Protein AF-A0A2D5A8H9-F1 (afdb_monomer_lite)

Foldseek 3Di:
DDDDDDDDPDDPDPPPPPPVPPPVVAAEFEADCDDTPHPAPQVVLVPDDPPHEYEYDDDDHDDPDHDNVPGHYHYHD

Secondary structure (DSSP, 8-state):
--------------------------EEEEE-SSSSSBSSHHHHHHHSPSSEEEEE-SS----S----TT--EEEE-

Sequence (77 aa):
MKRHLTSTLVTMAVLAAITADTTADFVTFTVCPSGCDFTTIQDAINNRIAPATIQVQAGTYNENEINTYGLPYTIVE

pLDDT: mean 81.97, std 18.92, range [39.28, 98.12]

Structure (mmCIF, N/CA/C/O backbone):
data_AF-A0A2D5A8H9-F1
#
_entry.id   AF-A0A2D5A8H9-F1
#
loop_
_atom_site.group_PDB
_atom_site.id
_atom_site.type_symbol
_atom_site.label_atom_id
_atom_site.label_alt_id
_atom_site.label_comp_id
_atom_site.label_asym_id
_atom_site.label_entity_id
_atom_site.label_seq_id
_atom_site.pdbx_PDB_ins_code
_atom_site.Cartn_x
_atom_site.Cartn_y
_atom_site.Cartn_z
_atom_site.occupancy
_atom_site.B_iso_or_equiv
_atom_site.auth_seq_id
_atom_site.auth_comp_id
_atom_site.auth_asym_id
_atom_site.auth_atom_id
_atom_site.pdbx_PDB_model_num
ATOM 1 N N . MET A 1 1 ? 71.957 -41.758 -5.829 1.00 39.28 1 MET A N 1
ATOM 2 C CA . MET A 1 1 ? 71.983 -40.326 -6.202 1.00 39.28 1 MET A CA 1
ATOM 3 C C . MET A 1 1 ? 70.644 -39.695 -5.839 1.00 39.28 1 MET A C 1
ATOM 5 O O . MET A 1 1 ? 69.639 -40.073 -6.422 1.00 39.28 1 MET A O 1
ATOM 9 N N . LYS A 1 2 ? 70.616 -38.804 -4.838 1.00 42.28 2 LYS A N 1
ATOM 10 C CA . LYS A 1 2 ? 69.464 -37.937 -4.540 1.00 42.28 2 LYS A CA 1
ATOM 11 C C . LYS A 1 2 ? 69.473 -36.770 -5.534 1.00 42.28 2 LYS A C 1
ATOM 13 O O . LYS A 1 2 ? 70.511 -36.131 -5.682 1.00 42.28 2 LYS A O 1
ATOM 18 N N . ARG A 1 3 ? 68.341 -36.478 -6.178 1.00 50.25 3 ARG A N 1
ATOM 19 C CA . ARG A 1 3 ? 68.114 -35.216 -6.898 1.00 50.25 3 ARG A CA 1
ATOM 20 C C . ARG A 1 3 ? 66.877 -34.563 -6.293 1.00 50.25 3 ARG A C 1
ATOM 22 O O . ARG A 1 3 ? 65.764 -35.028 -6.498 1.00 50.25 3 ARG A O 1
ATOM 29 N N . HIS A 1 4 ? 67.119 -33.542 -5.479 1.00 45.78 4 HIS A N 1
ATOM 30 C CA . HIS A 1 4 ? 66.107 -32.576 -5.071 1.00 45.78 4 HIS A CA 1
ATOM 31 C C . HIS A 1 4 ? 65.792 -31.626 -6.238 1.00 45.78 4 HIS A C 1
ATOM 33 O O . HIS A 1 4 ? 66.618 -31.495 -7.142 1.00 45.78 4 HIS A O 1
ATOM 39 N N . LEU A 1 5 ? 64.662 -30.914 -6.098 1.00 54.94 5 LEU A N 1
ATOM 40 C CA . LEU A 1 5 ? 64.220 -29.678 -6.774 1.00 54.94 5 LEU A CA 1
ATOM 41 C C . LEU A 1 5 ? 63.052 -29.868 -7.757 1.00 54.94 5 LEU A C 1
ATOM 43 O O . LEU A 1 5 ? 63.240 -30.248 -8.907 1.00 54.94 5 LEU A O 1
ATOM 47 N N . THR A 1 6 ? 61.841 -29.510 -7.320 1.00 49.44 6 THR A N 1
ATOM 48 C CA . THR A 1 6 ? 61.131 -28.312 -7.821 1.00 49.44 6 THR A CA 1
ATOM 49 C C . THR A 1 6 ? 59.882 -28.049 -6.973 1.00 49.44 6 THR A C 1
ATOM 51 O O . THR A 1 6 ? 58.991 -28.881 -6.849 1.00 49.44 6 THR A O 1
ATOM 54 N N . SER A 1 7 ? 59.871 -26.880 -6.332 1.00 55.72 7 SER A N 1
ATOM 55 C CA . SER A 1 7 ? 58.721 -26.287 -5.655 1.00 55.72 7 SER A CA 1
ATOM 56 C C . SER A 1 7 ? 57.711 -25.847 -6.710 1.00 55.72 7 SER A C 1
ATOM 58 O O . SER A 1 7 ? 58.066 -25.099 -7.619 1.00 55.72 7 SER A O 1
ATOM 60 N N . THR A 1 8 ? 56.466 -26.295 -6.609 1.00 55.47 8 THR A N 1
ATOM 61 C CA . THR A 1 8 ? 55.350 -25.673 -7.327 1.00 55.47 8 THR A CA 1
ATOM 62 C C . THR A 1 8 ? 54.202 -25.530 -6.340 1.00 55.47 8 THR A C 1
ATOM 64 O O . THR A 1 8 ? 53.375 -26.423 -6.178 1.00 55.47 8 THR A O 1
ATOM 67 N N . LEU A 1 9 ? 54.180 -24.394 -5.631 1.00 5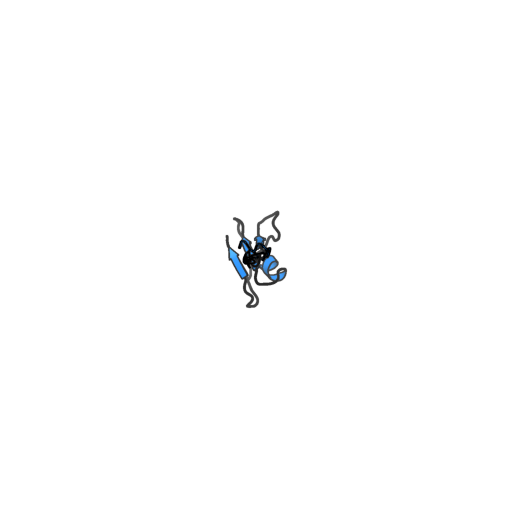4.12 9 LEU A N 1
ATOM 68 C CA . LEU A 1 9 ? 52.930 -23.863 -5.097 1.00 54.12 9 LEU A CA 1
ATOM 69 C C . LEU A 1 9 ? 52.009 -23.638 -6.299 1.00 54.12 9 LEU A C 1
ATOM 71 O O . LEU A 1 9 ? 52.151 -22.649 -7.012 1.00 54.12 9 LEU A O 1
ATOM 75 N N . VAL A 1 10 ? 51.088 -24.563 -6.540 1.00 53.59 10 VAL A N 1
ATOM 76 C CA . VAL A 1 10 ? 49.943 -24.313 -7.410 1.00 53.59 10 VAL A CA 1
ATOM 77 C C . VAL A 1 10 ? 48.743 -24.195 -6.492 1.00 53.59 10 VAL A C 1
ATOM 79 O O . VAL A 1 10 ? 48.176 -25.171 -6.010 1.00 53.59 10 VAL A O 1
ATOM 82 N N . THR A 1 11 ? 48.451 -22.935 -6.196 1.00 58.31 11 THR A N 1
ATOM 83 C CA . THR A 1 11 ? 47.214 -22.402 -5.640 1.00 58.31 11 THR A CA 1
ATOM 84 C C . THR A 1 11 ? 46.004 -23.129 -6.213 1.00 58.31 11 THR A C 1
ATOM 86 O O . THR A 1 11 ? 45.605 -22.873 -7.350 1.00 58.31 11 THR A O 1
ATOM 89 N N . MET A 1 12 ? 45.400 -24.023 -5.431 1.00 50.19 12 MET A N 1
ATOM 90 C CA . MET A 1 12 ? 44.083 -24.542 -5.764 1.00 50.19 12 ME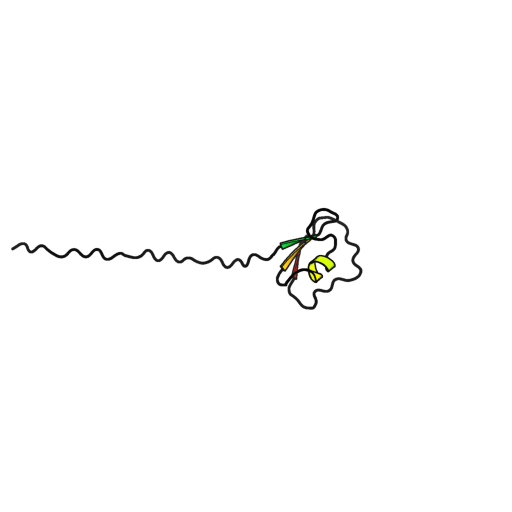T A CA 1
ATOM 91 C C . MET A 1 12 ? 43.069 -23.513 -5.270 1.00 50.19 12 MET A C 1
ATOM 93 O O . MET A 1 12 ? 42.752 -23.438 -4.084 1.00 50.19 12 MET A O 1
ATOM 97 N N . ALA A 1 13 ? 42.670 -22.636 -6.189 1.00 57.84 13 ALA A N 1
ATOM 98 C CA . ALA A 1 13 ? 41.626 -21.654 -5.978 1.00 57.84 13 ALA A CA 1
ATOM 99 C C . ALA A 1 13 ? 40.384 -22.360 -5.420 1.00 57.84 13 ALA A C 1
ATOM 101 O O . ALA A 1 13 ? 39.785 -23.203 -6.087 1.00 57.84 13 ALA A O 1
ATOM 102 N N . VAL A 1 14 ? 39.998 -22.011 -4.193 1.00 60.00 14 VAL A N 1
ATOM 103 C CA . VAL A 1 14 ? 38.641 -22.262 -3.719 1.00 60.00 14 VAL A CA 1
ATOM 104 C C . VAL A 1 14 ? 37.763 -21.332 -4.541 1.00 60.00 14 VAL A C 1
ATOM 106 O O . VAL A 1 14 ? 37.615 -20.154 -4.223 1.00 60.00 14 VAL A O 1
ATOM 109 N N . LEU A 1 15 ? 37.233 -21.842 -5.651 1.00 54.28 15 LEU A N 1
ATOM 110 C CA . LEU A 1 15 ? 36.143 -21.191 -6.355 1.00 54.28 15 LEU A CA 1
ATOM 111 C C . LEU A 1 15 ? 34.900 -21.392 -5.491 1.00 54.28 15 LEU A C 1
ATOM 113 O O . LEU A 1 15 ? 34.117 -22.316 -5.697 1.00 54.28 15 LEU A O 1
ATOM 117 N N . ALA A 1 16 ? 34.772 -20.560 -4.457 1.00 60.97 16 ALA A N 1
ATOM 118 C CA . ALA A 1 16 ? 33.508 -20.382 -3.778 1.00 60.97 16 ALA A CA 1
ATOM 119 C C . ALA A 1 16 ? 32.531 -19.892 -4.848 1.00 60.97 16 ALA A C 1
ATOM 121 O O . ALA A 1 16 ? 32.659 -18.775 -5.352 1.00 60.97 16 ALA A O 1
ATOM 122 N N . ALA A 1 17 ? 31.610 -20.763 -5.254 1.00 65.12 17 ALA A N 1
ATOM 123 C CA . ALA A 1 17 ? 30.458 -20.360 -6.028 1.00 65.12 17 ALA A CA 1
ATOM 124 C C . ALA A 1 17 ? 29.677 -19.371 -5.157 1.00 65.12 17 ALA A C 1
ATOM 126 O O . ALA A 1 17 ? 28.916 -19.760 -4.278 1.00 65.12 17 ALA A O 1
ATOM 127 N N . ILE A 1 18 ? 29.932 -18.082 -5.364 1.00 66.75 18 ILE A N 1
ATOM 128 C CA . ILE A 1 18 ? 29.030 -17.002 -4.985 1.00 66.75 18 ILE A CA 1
ATOM 129 C C . ILE A 1 18 ? 27.766 -17.214 -5.812 1.00 66.75 18 ILE A C 1
ATOM 131 O O . ILE A 1 18 ? 27.613 -16.680 -6.907 1.00 66.75 18 ILE A O 1
ATOM 135 N N . THR A 1 19 ? 26.875 -18.064 -5.313 1.00 62.41 19 THR A N 1
ATOM 136 C CA . THR A 1 19 ? 25.472 -18.000 -5.686 1.00 62.41 19 THR A CA 1
ATOM 137 C C . THR A 1 19 ? 24.993 -16.657 -5.160 1.00 62.41 19 THR A C 1
ATOM 139 O O . THR A 1 19 ? 24.736 -16.512 -3.967 1.00 62.41 19 THR A O 1
ATOM 142 N N . ALA A 1 20 ? 24.992 -15.642 -6.025 1.00 63.06 20 ALA A N 1
ATOM 143 C CA . ALA A 1 20 ? 24.220 -14.443 -5.767 1.00 63.06 20 ALA A CA 1
ATOM 144 C C . ALA A 1 20 ? 22.785 -14.926 -5.567 1.00 63.06 20 ALA A C 1
ATOM 146 O O . ALA A 1 20 ? 22.185 -15.472 -6.494 1.00 63.06 20 ALA A O 1
ATOM 147 N N . ASP A 1 21 ? 22.297 -14.830 -4.335 1.00 59.78 21 ASP A N 1
ATOM 148 C CA . ASP A 1 21 ? 20.905 -15.094 -4.039 1.00 59.78 21 ASP A CA 1
ATOM 149 C C . ASP A 1 21 ? 20.122 -13.987 -4.745 1.00 59.78 21 ASP A C 1
ATOM 151 O O . ASP A 1 21 ? 20.100 -12.839 -4.307 1.00 59.78 21 ASP A O 1
ATOM 155 N N . THR A 1 22 ? 19.590 -14.281 -5.931 1.00 59.34 22 THR A N 1
ATOM 156 C CA . THR A 1 22 ? 18.716 -13.356 -6.649 1.00 59.34 22 THR A CA 1
ATOM 157 C C . THR A 1 22 ? 17.318 -13.430 -6.049 1.00 59.34 22 THR A C 1
ATOM 159 O O . THR A 1 22 ? 16.335 -13.522 -6.790 1.00 59.34 22 THR A O 1
ATOM 162 N N . THR A 1 23 ? 17.196 -13.388 -4.719 1.00 59.41 23 THR A N 1
ATOM 163 C CA . THR A 1 23 ? 15.988 -12.837 -4.121 1.00 59.41 23 THR A CA 1
ATOM 164 C C . THR A 1 23 ? 15.947 -11.397 -4.597 1.00 59.41 23 THR A C 1
ATOM 166 O O . THR A 1 23 ? 16.582 -10.513 -4.031 1.00 59.41 23 THR A O 1
ATOM 169 N N . ALA A 1 24 ? 15.281 -11.175 -5.730 1.00 60.25 24 ALA A N 1
ATOM 170 C CA . ALA A 1 24 ? 14.814 -9.855 -6.080 1.00 60.25 24 ALA A CA 1
ATOM 171 C C . ALA A 1 24 ? 14.021 -9.404 -4.858 1.00 60.25 24 ALA A C 1
ATOM 173 O O . ALA A 1 24 ? 12.976 -9.989 -4.570 1.00 60.25 24 ALA A O 1
ATOM 174 N N . ASP A 1 25 ? 14.587 -8.470 -4.093 1.00 59.31 25 ASP A N 1
ATOM 175 C CA . ASP A 1 25 ? 13.926 -7.881 -2.943 1.00 59.31 25 ASP A CA 1
ATOM 176 C C . ASP A 1 25 ? 12.636 -7.265 -3.474 1.00 59.31 25 ASP A C 1
ATOM 178 O O . ASP A 1 25 ? 12.631 -6.194 -4.085 1.00 59.31 25 ASP A O 1
ATOM 182 N N . PHE A 1 26 ? 11.540 -8.012 -3.350 1.00 68.06 26 PHE A N 1
ATOM 183 C CA . PHE A 1 26 ? 10.235 -7.543 -3.761 1.00 68.06 26 PHE A CA 1
ATOM 184 C C . PHE A 1 26 ? 9.944 -6.343 -2.883 1.00 68.06 26 PHE A C 1
ATOM 186 O O . PHE A 1 26 ? 9.858 -6.468 -1.656 1.00 68.06 26 PHE A O 1
ATOM 193 N N . VAL A 1 27 ? 9.847 -5.170 -3.505 1.00 76.88 27 VAL A N 1
ATOM 194 C CA . VAL A 1 27 ? 9.626 -3.956 -2.739 1.00 76.88 27 VAL A CA 1
ATOM 195 C C . VAL A 1 27 ? 8.258 -4.091 -2.086 1.00 76.88 27 VAL A C 1
ATOM 197 O O . VAL A 1 27 ? 7.234 -4.193 -2.767 1.00 76.88 27 VAL A O 1
ATOM 200 N N . THR A 1 28 ? 8.276 -4.209 -0.761 1.00 90.06 28 THR A N 1
ATOM 201 C CA . THR A 1 28 ? 7.081 -4.416 0.047 1.00 90.06 28 THR A CA 1
ATOM 202 C C . THR A 1 28 ? 6.665 -3.077 0.618 1.00 90.06 28 THR A C 1
ATOM 204 O O . THR A 1 28 ? 7.480 -2.388 1.227 1.00 90.06 28 THR A O 1
ATOM 207 N N . PHE A 1 29 ? 5.403 -2.717 0.419 1.00 93.75 29 PHE A N 1
ATOM 208 C CA . PHE A 1 29 ? 4.824 -1.498 0.968 1.00 93.75 29 PHE A CA 1
ATOM 209 C C . PHE A 1 29 ? 3.618 -1.824 1.816 1.00 93.75 29 PHE A C 1
ATOM 211 O O . PHE A 1 29 ? 2.887 -2.777 1.551 1.00 93.75 29 PHE A O 1
ATOM 218 N N . THR A 1 30 ? 3.419 -1.004 2.832 1.00 97.31 30 THR A N 1
ATOM 219 C CA . THR A 1 30 ? 2.382 -1.201 3.827 1.00 97.31 30 THR A CA 1
ATOM 220 C C . THR A 1 30 ? 1.166 -0.341 3.526 1.00 97.31 30 THR A C 1
ATOM 222 O O . THR A 1 30 ? 1.278 0.833 3.164 1.00 97.31 30 THR A O 1
ATOM 225 N N . VAL A 1 31 ? -0.012 -0.927 3.705 1.00 98.00 31 VAL A N 1
ATOM 226 C CA . VAL A 1 31 ? -1.288 -0.217 3.694 1.00 98.00 31 VAL A CA 1
ATOM 227 C C . VAL A 1 31 ? -1.902 -0.365 5.079 1.00 98.00 31 VAL A C 1
ATOM 229 O O . VAL A 1 31 ? -2.075 -1.486 5.552 1.00 98.00 31 VAL A O 1
ATOM 232 N N . CYS A 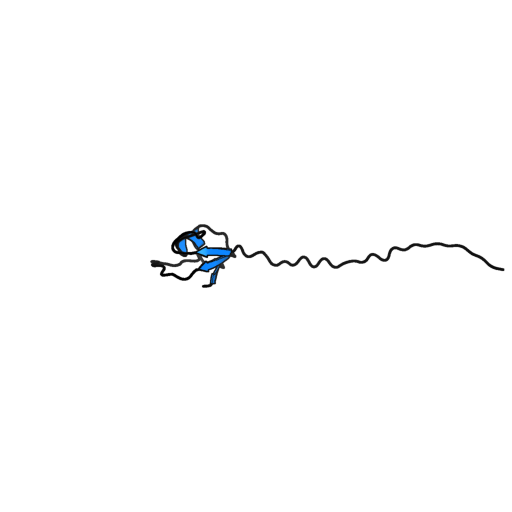1 32 ? -2.191 0.748 5.754 1.00 98.00 32 CYS A N 1
ATOM 233 C CA . CYS A 1 32 ? -2.932 0.743 7.018 1.00 98.00 32 CYS A CA 1
ATOM 234 C C . CYS A 1 32 ? -3.666 2.059 7.276 1.00 98.00 32 CYS A C 1
ATOM 236 O O . CYS A 1 32 ? -3.295 3.076 6.691 1.00 98.00 32 CYS A O 1
ATOM 238 N N . PRO A 1 33 ? -4.675 2.092 8.172 1.00 96.81 33 PRO A N 1
ATOM 239 C CA . PRO A 1 33 ? -5.461 3.304 8.421 1.00 96.81 33 PRO A CA 1
ATOM 240 C C . PRO A 1 33 ? -4.630 4.535 8.816 1.00 96.81 33 PRO A C 1
ATOM 242 O O . PRO A 1 33 ? -5.055 5.666 8.586 1.00 96.81 33 PRO A O 1
ATOM 245 N N . SER A 1 34 ? -3.450 4.334 9.412 1.00 95.56 34 SER A N 1
ATOM 246 C CA . SER A 1 34 ? -2.518 5.410 9.756 1.00 95.56 34 SER A CA 1
ATOM 247 C C . SER A 1 34 ? -1.099 4.888 9.979 1.00 95.56 34 SER A C 1
ATOM 249 O O . SER A 1 34 ? -0.932 3.884 10.667 1.00 95.56 34 SER A O 1
ATOM 251 N N . GLY A 1 35 ? -0.083 5.621 9.513 1.00 94.81 35 GLY A N 1
ATOM 252 C CA . GLY A 1 35 ? 1.330 5.351 9.826 1.00 94.81 35 GLY A CA 1
ATOM 253 C C . GLY A 1 35 ? 2.051 4.385 8.880 1.00 94.81 35 GLY A C 1
ATOM 254 O O . GLY A 1 35 ? 3.232 4.126 9.090 1.00 94.81 35 GLY A O 1
ATOM 255 N N . CYS A 1 36 ? 1.368 3.888 7.849 1.00 96.94 36 CYS A N 1
ATOM 256 C CA . CYS A 1 36 ? 1.949 3.086 6.772 1.00 96.94 36 CYS A CA 1
ATOM 257 C C . CYS A 1 36 ? 2.371 3.941 5.575 1.00 96.94 36 CYS A C 1
ATOM 259 O O . CYS A 1 36 ? 2.115 5.146 5.543 1.00 96.94 36 CYS A O 1
ATOM 261 N N . ASP A 1 37 ? 2.987 3.302 4.576 1.00 97.69 37 ASP A N 1
ATOM 262 C CA . ASP A 1 37 ? 3.360 3.952 3.313 1.00 97.69 37 ASP A CA 1
ATOM 263 C C . ASP A 1 37 ? 2.144 4.564 2.608 1.00 97.69 37 ASP A C 1
ATOM 265 O O . ASP A 1 37 ? 2.236 5.648 2.032 1.00 97.69 37 ASP A O 1
ATOM 269 N N . PHE A 1 38 ? 1.005 3.869 2.678 1.00 97.81 38 PHE A N 1
ATOM 270 C CA . PHE A 1 38 ? -0.270 4.300 2.122 1.00 97.81 38 PHE A CA 1
ATOM 271 C C . PHE A 1 38 ? -1.423 3.985 3.076 1.00 97.81 38 PHE A C 1
ATOM 273 O O . PHE A 1 38 ? -1.335 3.104 3.934 1.00 97.81 38 PHE A O 1
ATOM 280 N N . THR A 1 39 ? -2.533 4.699 2.906 1.00 97.50 39 THR A N 1
ATOM 281 C CA . THR A 1 39 ? -3.779 4.468 3.653 1.00 97.50 39 THR A CA 1
ATOM 282 C 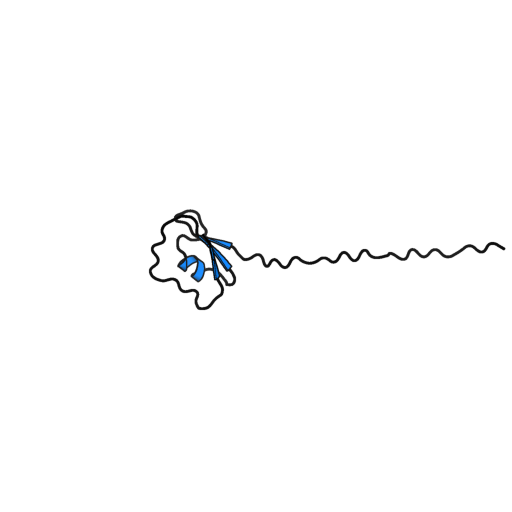C . THR A 1 39 ? -4.860 3.779 2.822 1.00 97.50 39 THR A C 1
ATOM 284 O O . THR A 1 39 ? -5.874 3.359 3.376 1.00 97.50 39 THR A O 1
ATOM 287 N N . THR A 1 40 ? -4.636 3.636 1.514 1.00 97.56 40 THR A N 1
ATOM 288 C CA . THR A 1 40 ? -5.523 2.972 0.551 1.00 97.56 40 THR A CA 1
ATOM 289 C C . THR A 1 40 ? -4.719 1.983 -0.293 1.00 97.56 40 THR A C 1
ATOM 291 O O . THR A 1 40 ? -3.508 2.139 -0.491 1.00 97.56 40 THR A O 1
ATOM 294 N N . ILE A 1 41 ? -5.386 0.946 -0.791 1.00 97.44 41 ILE A N 1
ATOM 295 C CA . ILE A 1 41 ? -4.773 -0.077 -1.644 1.00 97.44 41 ILE A CA 1
ATOM 296 C C . ILE A 1 41 ? -4.527 0.504 -3.039 1.00 97.44 41 ILE A C 1
ATOM 298 O O . ILE A 1 41 ? -3.466 0.277 -3.627 1.00 97.44 41 ILE A O 1
ATOM 302 N N . GLN A 1 42 ? -5.466 1.296 -3.565 1.00 98.00 42 GLN A N 1
ATOM 303 C CA . GLN A 1 42 ? -5.310 1.866 -4.899 1.00 98.00 42 GLN A CA 1
ATOM 304 C C . GLN A 1 42 ? -4.190 2.916 -4.963 1.00 98.00 42 GLN A C 1
ATOM 306 O O . GLN A 1 42 ? -3.483 2.971 -5.972 1.00 98.00 42 GLN A O 1
ATOM 311 N N . ASP A 1 43 ? -3.944 3.701 -3.906 1.00 97.31 43 ASP A N 1
ATOM 312 C CA . ASP A 1 43 ? -2.795 4.620 -3.895 1.00 97.31 43 ASP A CA 1
ATOM 313 C C . ASP A 1 43 ? -1.467 3.865 -3.898 1.00 97.31 43 ASP A C 1
ATOM 315 O O . ASP A 1 43 ? -0.526 4.298 -4.571 1.00 97.31 43 ASP A O 1
ATOM 319 N N . ALA A 1 44 ? -1.393 2.718 -3.216 1.00 96.69 44 ALA A N 1
ATOM 320 C CA . ALA A 1 44 ? -0.213 1.864 -3.264 1.00 96.69 44 ALA A CA 1
ATOM 321 C C . ALA A 1 44 ? 0.058 1.365 -4.693 1.00 96.69 44 ALA A C 1
ATOM 323 O O . ALA A 1 44 ? 1.197 1.431 -5.154 1.00 96.69 44 ALA A O 1
ATOM 324 N N . ILE A 1 45 ? -0.981 0.951 -5.426 1.00 96.31 45 ILE A N 1
ATOM 325 C CA . ILE A 1 45 ? -0.862 0.550 -6.836 1.00 96.31 45 ILE A CA 1
ATOM 326 C C . ILE A 1 45 ? -0.421 1.731 -7.712 1.00 96.31 45 ILE A C 1
ATOM 328 O O . ILE A 1 45 ? 0.533 1.615 -8.478 1.00 96.31 45 ILE A O 1
ATOM 332 N N . ASN A 1 46 ? -1.072 2.889 -7.576 1.00 96.44 46 ASN A N 1
ATOM 333 C CA . ASN A 1 46 ? -0.813 4.062 -8.417 1.00 96.44 46 ASN A CA 1
ATOM 334 C C . ASN A 1 46 ? 0.619 4.606 -8.275 1.00 96.44 46 ASN A C 1
ATOM 336 O O . ASN A 1 46 ? 1.150 5.199 -9.213 1.00 96.44 46 ASN A O 1
ATOM 340 N N . ASN A 1 47 ? 1.240 4.436 -7.105 1.00 94.62 47 ASN A N 1
ATOM 341 C CA . ASN A 1 47 ? 2.520 5.065 -6.776 1.00 94.62 47 ASN A CA 1
ATOM 342 C C . ASN A 1 47 ? 3.715 4.103 -6.783 1.00 94.62 47 ASN A C 1
ATOM 344 O O . ASN A 1 47 ? 4.829 4.537 -6.465 1.00 94.62 47 ASN A O 1
ATOM 348 N N . ARG A 1 48 ? 3.523 2.814 -7.101 1.00 89.94 48 ARG A N 1
ATOM 349 C CA . ARG A 1 48 ? 4.581 1.793 -7.010 1.00 89.94 48 ARG A CA 1
ATOM 350 C C . ARG A 1 48 ? 4.787 1.023 -8.303 1.00 89.94 48 ARG A C 1
ATOM 352 O O . ARG A 1 48 ? 3.845 0.638 -8.986 1.00 89.94 48 ARG A O 1
ATOM 359 N N . ILE A 1 49 ? 6.061 0.778 -8.605 1.00 89.31 49 ILE A N 1
ATOM 360 C CA . ILE A 1 49 ? 6.506 0.046 -9.791 1.00 89.31 49 ILE A CA 1
ATOM 361 C C . ILE A 1 49 ? 6.322 -1.450 -9.539 1.00 89.31 49 ILE A C 1
ATOM 363 O O . ILE A 1 49 ? 6.842 -1.980 -8.561 1.00 89.31 49 ILE A O 1
ATOM 367 N N . ALA A 1 50 ? 5.603 -2.122 -10.434 1.00 88.88 50 ALA A N 1
ATOM 368 C CA . ALA A 1 50 ? 5.501 -3.575 -10.440 1.00 88.88 50 ALA A CA 1
ATOM 369 C C . ALA A 1 50 ? 6.801 -4.235 -10.969 1.00 88.88 50 ALA A C 1
ATOM 371 O O . ALA A 1 50 ? 7.456 -3.664 -11.844 1.00 88.88 50 ALA A O 1
ATOM 372 N N . PRO A 1 51 ? 7.156 -5.453 -10.517 1.00 91.25 51 PRO A N 1
ATOM 373 C CA . PRO A 1 51 ? 6.406 -6.268 -9.569 1.00 91.25 51 PRO A CA 1
ATOM 374 C C . PRO A 1 51 ? 6.637 -5.839 -8.108 1.00 91.25 51 PRO A C 1
ATOM 376 O O . PRO A 1 51 ? 7.764 -5.545 -7.717 1.00 91.25 51 PRO A O 1
ATOM 379 N N . ALA A 1 52 ? 5.569 -5.795 -7.304 1.00 91.38 52 ALA A N 1
ATOM 380 C CA . ALA A 1 52 ? 5.636 -5.350 -5.907 1.00 91.38 52 ALA A CA 1
ATOM 381 C C . ALA A 1 52 ? 4.669 -6.113 -4.992 1.00 91.38 52 ALA A C 1
ATOM 383 O O . ALA A 1 52 ? 3.659 -6.651 -5.453 1.00 91.38 52 ALA A O 1
ATOM 384 N N . THR A 1 53 ? 4.979 -6.121 -3.692 1.00 95.06 53 THR A N 1
ATOM 385 C CA . THR A 1 53 ? 4.117 -6.692 -2.650 1.00 95.06 53 THR A CA 1
ATOM 386 C C . THR A 1 53 ? 3.437 -5.569 -1.872 1.00 95.06 53 THR A C 1
ATOM 388 O O . THR A 1 53 ? 4.095 -4.656 -1.376 1.00 95.06 53 THR A O 1
ATOM 391 N N . ILE A 1 54 ? 2.116 -5.637 -1.747 1.00 96.44 54 ILE A N 1
ATOM 392 C CA . ILE A 1 54 ? 1.302 -4.742 -0.926 1.00 96.44 54 ILE A CA 1
ATOM 393 C C . ILE A 1 54 ? 0.884 -5.531 0.315 1.00 96.44 54 ILE A C 1
ATOM 395 O O . ILE A 1 54 ? 0.064 -6.442 0.221 1.00 96.44 54 ILE A O 1
ATOM 399 N N . GLN A 1 55 ? 1.470 -5.193 1.463 1.00 97.50 55 GLN A N 1
ATOM 400 C CA . GLN A 1 55 ? 1.114 -5.748 2.765 1.00 97.50 55 GLN A CA 1
ATOM 401 C C . GLN A 1 55 ? 0.029 -4.882 3.408 1.00 97.50 55 GLN A C 1
ATOM 403 O O . GLN A 1 55 ? 0.296 -3.793 3.922 1.00 97.50 55 GLN A O 1
ATOM 408 N N . VAL A 1 56 ? -1.197 -5.381 3.406 1.00 97.62 56 VAL A N 1
ATOM 409 C CA . VAL A 1 56 ? -2.366 -4.719 3.975 1.00 97.62 56 VAL A CA 1
ATOM 410 C C . VAL A 1 56 ? -2.486 -5.112 5.442 1.00 97.62 56 VAL A C 1
ATOM 412 O O . VAL A 1 56 ? -2.692 -6.268 5.762 1.00 97.62 56 VAL A O 1
ATOM 415 N N . GLN A 1 57 ? -2.341 -4.165 6.362 1.00 98.12 57 GLN A N 1
ATOM 416 C CA . GLN A 1 57 ? -2.556 -4.440 7.784 1.00 98.12 57 GLN A CA 1
ATOM 417 C C . GLN A 1 57 ? -4.053 -4.551 8.095 1.00 98.12 57 GLN A C 1
ATOM 419 O O . GLN A 1 57 ? -4.899 -4.035 7.359 1.00 98.12 57 GLN A O 1
ATOM 424 N N . ALA A 1 58 ? -4.379 -5.153 9.242 1.00 97.31 58 ALA A N 1
ATOM 425 C CA . ALA A 1 58 ? -5.753 -5.268 9.723 1.00 97.31 58 ALA A CA 1
ATOM 426 C C . ALA A 1 58 ? -6.477 -3.907 9.738 1.00 97.31 58 ALA A C 1
ATOM 428 O O . ALA A 1 58 ? -6.002 -2.927 10.317 1.00 97.31 58 ALA A O 1
ATOM 429 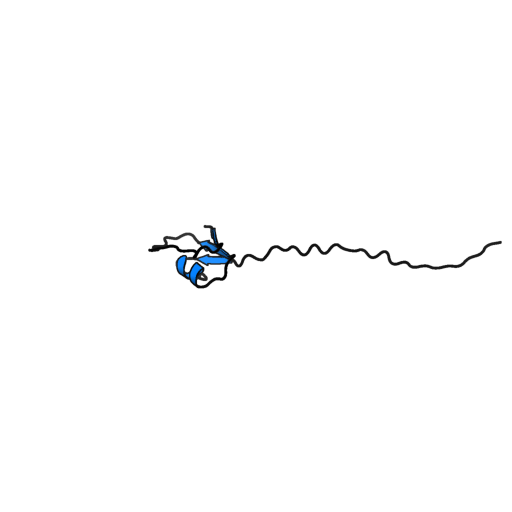N N . GLY A 1 59 ? -7.652 -3.858 9.115 1.00 95.25 59 GLY A N 1
ATOM 430 C CA . GLY A 1 59 ? -8.436 -2.638 8.974 1.00 95.25 59 GLY A CA 1
ATOM 431 C C . GLY A 1 59 ? -9.623 -2.824 8.036 1.00 95.25 59 GLY A C 1
ATOM 432 O O . GLY A 1 59 ? -9.846 -3.902 7.492 1.00 95.25 59 GLY A O 1
ATOM 433 N N . THR A 1 60 ? -10.396 -1.758 7.852 1.00 96.00 60 THR A N 1
ATOM 434 C CA . THR A 1 60 ? -11.465 -1.698 6.849 1.00 96.00 60 THR A CA 1
ATOM 435 C C . THR A 1 60 ? -11.100 -0.640 5.821 1.00 96.00 60 THR A C 1
ATOM 437 O O . THR A 1 60 ? -10.919 0.523 6.179 1.00 96.00 60 THR A O 1
ATOM 440 N N . TYR A 1 61 ? -11.014 -1.045 4.555 1.00 96.06 61 TYR A N 1
ATOM 441 C CA . TYR A 1 61 ? -10.661 -0.178 3.432 1.00 96.06 61 TYR A CA 1
ATOM 442 C C . TYR A 1 61 ? -11.878 -0.027 2.526 1.00 96.06 61 TYR A C 1
ATOM 444 O O . TYR A 1 61 ? -12.306 -0.976 1.871 1.00 96.06 61 TYR A O 1
ATOM 452 N N . ASN A 1 62 ? -12.467 1.167 2.528 1.00 96.62 62 ASN A N 1
ATOM 453 C CA . ASN A 1 62 ? -13.604 1.489 1.673 1.00 96.62 62 ASN A CA 1
ATOM 454 C C . ASN A 1 62 ? -13.081 1.965 0.313 1.00 96.62 62 ASN A C 1
ATO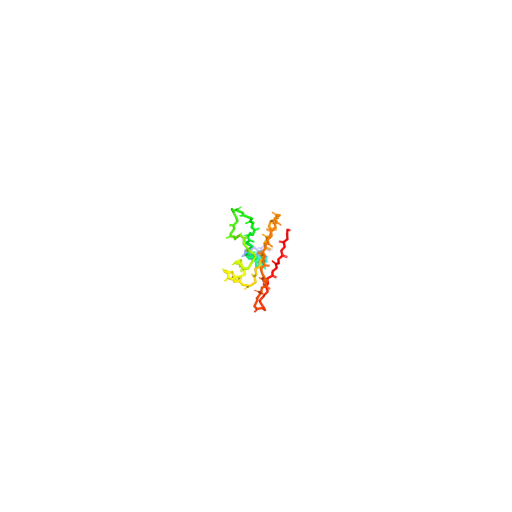M 456 O O . ASN A 1 62 ? -12.896 3.161 0.096 1.00 96.62 62 ASN A O 1
ATOM 460 N N . GLU A 1 63 ? -12.814 1.012 -0.575 1.00 95.19 63 GLU A N 1
ATOM 461 C CA . GLU A 1 63 ? -12.317 1.243 -1.934 1.00 95.19 63 GLU A CA 1
ATOM 462 C C . GLU A 1 63 ? -13.487 1.203 -2.923 1.00 95.19 63 GLU A C 1
ATOM 464 O O . GLU A 1 63 ? -14.319 0.296 -2.874 1.00 95.19 63 GLU A O 1
ATOM 469 N N . ASN A 1 64 ? -13.561 2.172 -3.836 1.00 95.44 64 ASN A N 1
ATOM 470 C CA . ASN A 1 64 ? -14.583 2.154 -4.890 1.00 95.44 64 ASN A CA 1
ATOM 471 C C . ASN A 1 64 ? -14.211 1.189 -6.029 1.00 95.44 64 ASN A C 1
ATOM 473 O O . ASN A 1 64 ? -15.090 0.571 -6.625 1.00 95.44 64 ASN A O 1
ATOM 477 N N . GLU A 1 65 ? -12.917 1.071 -6.336 1.00 94.94 65 GLU A N 1
ATOM 478 C CA . GLU A 1 65 ? -12.365 0.201 -7.375 1.00 94.94 65 GLU A CA 1
ATOM 479 C C . GLU A 1 65 ? -10.914 -0.147 -7.025 1.00 94.94 65 GLU A C 1
ATOM 481 O O . GLU A 1 65 ? -10.185 0.706 -6.523 1.00 94.94 65 GLU A O 1
ATOM 486 N N . ILE A 1 66 ? -10.500 -1.378 -7.342 1.00 96.38 66 ILE A N 1
ATOM 487 C CA . ILE A 1 66 ? -9.095 -1.795 -7.359 1.00 96.38 66 ILE A CA 1
ATOM 488 C C . ILE A 1 66 ? -8.718 -2.187 -8.787 1.00 96.38 66 ILE A C 1
ATOM 490 O O . ILE A 1 66 ? -9.314 -3.098 -9.363 1.00 96.38 66 ILE A O 1
ATOM 494 N N . ASN A 1 67 ? -7.707 -1.527 -9.345 1.00 96.81 67 ASN A N 1
ATOM 495 C CA . ASN A 1 67 ? -7.239 -1.728 -10.709 1.00 96.81 67 ASN A CA 1
ATOM 496 C C . ASN A 1 67 ? -5.711 -1.812 -10.747 1.00 96.81 67 ASN A C 1
ATOM 498 O O . ASN A 1 67 ? -5.016 -0.838 -10.468 1.00 96.81 67 ASN A O 1
ATOM 502 N N . THR A 1 68 ? -5.192 -2.981 -11.125 1.00 96.50 68 THR A N 1
ATOM 503 C CA . THR A 1 68 ? -3.750 -3.255 -11.228 1.00 96.50 68 THR A CA 1
ATOM 504 C C . THR A 1 68 ? -3.139 -2.811 -12.555 1.00 96.50 68 THR A C 1
ATOM 506 O O . THR A 1 68 ? -1.943 -2.992 -12.766 1.00 96.50 68 THR A O 1
ATOM 509 N N . TYR A 1 69 ? -3.945 -2.297 -13.487 1.00 95.62 69 TYR A N 1
ATOM 510 C CA . TYR A 1 69 ? -3.538 -1.959 -14.853 1.00 95.62 69 TYR A CA 1
ATOM 511 C C . TYR A 1 69 ? -2.899 -3.135 -15.617 1.00 95.62 69 TYR A C 1
ATOM 513 O O . TYR A 1 69 ? -2.099 -2.937 -16.530 1.00 95.62 69 TYR A O 1
ATOM 521 N N . GLY A 1 70 ? -3.233 -4.375 -15.236 1.00 95.69 70 GLY A N 1
ATOM 522 C CA . GLY A 1 70 ? -2.632 -5.588 -15.802 1.00 95.69 70 GLY A CA 1
ATOM 523 C C . GLY A 1 70 ? -1.189 -5.847 -15.350 1.00 95.69 70 GLY A C 1
ATOM 524 O O . GLY A 1 70 ? -0.524 -6.711 -15.919 1.00 95.69 70 GLY A O 1
ATOM 525 N N . LEU A 1 71 ? -0.699 -5.114 -14.348 1.00 94.62 71 LEU A N 1
ATOM 526 C CA . LEU A 1 71 ? 0.640 -5.274 -13.792 1.00 94.62 71 LEU A CA 1
ATOM 527 C C . LEU A 1 71 ? 0.656 -6.288 -12.631 1.00 94.62 71 LEU A C 1
ATOM 529 O O . LEU A 1 71 ? -0.342 -6.442 -11.920 1.00 94.62 71 LEU A O 1
ATOM 533 N N . PRO A 1 72 ? 1.786 -6.985 -12.415 1.00 93.00 72 PRO A N 1
ATOM 534 C CA . PRO A 1 72 ? 1.900 -8.003 -11.376 1.00 93.00 72 PRO A CA 1
ATOM 535 C C . PRO A 1 72 ? 2.088 -7.384 -9.982 1.00 93.00 72 PRO A C 1
ATOM 537 O O . PRO A 1 72 ? 3.189 -6.970 -9.625 1.00 93.00 72 PRO A O 1
ATOM 540 N N . TYR A 1 73 ? 1.032 -7.385 -9.170 1.00 93.75 73 TYR A N 1
ATOM 541 C CA . TYR A 1 73 ? 1.105 -7.078 -7.738 1.00 93.75 73 TYR A CA 1
ATOM 542 C C . TYR A 1 73 ? 0.728 -8.303 -6.909 1.00 93.75 73 TYR A C 1
ATOM 544 O O . TYR A 1 73 ? -0.228 -9.009 -7.227 1.00 93.75 73 TYR A O 1
ATOM 552 N N . THR A 1 74 ? 1.456 -8.518 -5.819 1.00 94.88 74 THR A N 1
ATOM 553 C CA . THR A 1 74 ? 1.104 -9.491 -4.784 1.00 94.88 74 THR A CA 1
ATOM 554 C C . THR A 1 74 ? 0.448 -8.732 -3.638 1.00 94.88 74 THR A C 1
ATOM 556 O O . THR A 1 74 ? 1.094 -7.887 -3.029 1.00 94.88 74 THR A O 1
ATOM 559 N N . ILE A 1 75 ? -0.824 -8.998 -3.344 1.00 94.44 75 ILE A N 1
ATOM 560 C CA . ILE A 1 75 ? -1.541 -8.362 -2.228 1.00 94.44 75 ILE A CA 1
ATOM 561 C C . ILE A 1 75 ? -1.712 -9.407 -1.128 1.00 94.44 75 ILE A C 1
ATOM 563 O O . ILE A 1 75 ? -2.247 -10.485 -1.385 1.00 94.44 75 ILE A O 1
ATOM 567 N N . VAL A 1 76 ? -1.222 -9.098 0.069 1.00 94.94 76 VAL A N 1
ATOM 568 C CA . VAL A 1 76 ? -1.263 -9.976 1.246 1.00 94.94 76 VAL A CA 1
ATOM 569 C C . VAL A 1 76 ? -1.799 -9.210 2.449 1.00 94.94 76 VAL A C 1
ATOM 571 O O . VAL A 1 76 ? -1.622 -7.995 2.528 1.00 94.94 76 VAL A O 1
ATOM 574 N N . GLU A 1 77 ? -2.450 -9.923 3.367 1.00 91.50 77 GLU A N 1
ATOM 575 C CA . GLU A 1 77 ? -2.975 -9.400 4.640 1.00 91.50 77 GLU A CA 1
ATOM 576 C C . GLU A 1 77 ? -2.078 -9.792 5.821 1.00 91.50 77 GLU A C 1
ATOM 578 O O . GLU A 1 77 ? -1.474 -10.890 5.768 1.00 91.50 77 GLU A O 1
#

Radius of gyration: 26.83 Å; chains: 1; bounding box: 87×46×26 Å